Protein AF-A0A738ZRN4-F1 (afdb_monomer_lite)

Secondary structure (DSSP, 8-state):
--B--SSTTSPPPHHHHHHHHHHHHHHHHHHHHH-HHHHHHHHHHIIIIITSGGGPPEEEETSPSEE--SHHHHHHTTT--EEEE-SGGG-TTSPPPEEB-TTS-EE--HHHHHHHHHHHHHH---S-BTTBSS-HHHHHHHHHHHHTT--SPPP-BSS---

Structure (mmCIF, N/CA/C/O backbone):
data_AF-A0A738ZRN4-F1
#
_entry.id   AF-A0A738ZRN4-F1
#
loop_
_atom_site.group_PDB
_atom_site.id
_atom_site.type_symbol
_atom_site.label_atom_id
_atom_site.label_alt_id
_atom_site.label_comp_id
_atom_site.label_asym_id
_atom_site.label_entity_id
_atom_site.label_seq_id
_atom_site.pdbx_PDB_ins_code
_atom_site.Cartn_x
_atom_site.Cartn_y
_atom_site.Cartn_z
_atom_site.occupancy
_atom_site.B_iso_or_equiv
_atom_site.auth_seq_id
_atom_site.auth_comp_id
_atom_site.auth_asym_id
_atom_site.auth_atom_id
_atom_site.pdbx_PDB_model_num
ATOM 1 N N . SER A 1 1 ? -13.724 -1.883 2.167 1.00 90.94 1 SER A N 1
ATOM 2 C CA . SER A 1 1 ? -15.161 -1.833 2.517 1.00 90.94 1 SER A CA 1
ATOM 3 C C . SER A 1 1 ? -15.984 -1.449 1.297 1.00 90.94 1 SER A C 1
ATOM 5 O O . SER A 1 1 ? -16.908 -2.182 0.971 1.00 90.94 1 SER A O 1
ATOM 7 N N . GLY A 1 2 ? -15.597 -0.389 0.585 1.00 96.12 2 GLY A N 1
ATOM 8 C CA . GLY A 1 2 ? -16.204 0.081 -0.664 1.00 96.12 2 GLY A CA 1
ATOM 9 C C . GLY A 1 2 ? -15.394 1.247 -1.254 1.00 96.12 2 GLY A C 1
ATOM 10 O O . GLY A 1 2 ? -14.259 1.447 -0.802 1.00 96.12 2 GLY A O 1
ATOM 11 N N . PRO A 1 3 ? -15.939 1.979 -2.240 1.00 97.31 3 PRO A N 1
ATOM 12 C CA . PRO A 1 3 ? -15.363 3.236 -2.719 1.00 97.31 3 PRO A CA 1
ATOM 13 C C . PRO A 1 3 ? -15.417 4.326 -1.640 1.00 97.31 3 PRO A C 1
ATOM 15 O O . PRO A 1 3 ? -16.354 4.366 -0.840 1.00 97.31 3 PRO A O 1
ATOM 18 N N . GLY A 1 4 ? -14.418 5.207 -1.620 1.00 96.94 4 GLY A N 1
ATOM 19 C CA . GLY A 1 4 ? -14.410 6.417 -0.798 1.00 96.94 4 GLY A CA 1
ATOM 20 C C . GLY A 1 4 ? -13.039 7.086 -0.787 1.00 96.94 4 GLY A C 1
ATOM 21 O O . GLY A 1 4 ? -12.058 6.432 -0.440 1.00 96.94 4 GLY A O 1
ATOM 22 N N . GLY A 1 5 ? -12.994 8.362 -1.173 1.00 95.38 5 GLY A N 1
ATOM 23 C CA . GLY A 1 5 ? -11.770 9.161 -1.254 1.00 95.38 5 GLY A CA 1
ATOM 24 C C . GLY A 1 5 ? -11.377 9.833 0.055 1.00 95.38 5 GLY A C 1
ATOM 25 O O . GLY A 1 5 ? -12.086 9.722 1.063 1.00 95.38 5 GLY A O 1
ATOM 26 N N . MET A 1 6 ? -10.247 10.541 0.029 1.00 94.88 6 MET A N 1
ATOM 27 C CA . MET A 1 6 ? -9.709 11.301 1.166 1.00 94.88 6 MET A CA 1
ATOM 28 C C . MET A 1 6 ? -10.701 12.365 1.656 1.00 94.88 6 MET A C 1
ATOM 30 O O . MET A 1 6 ? -10.972 12.450 2.857 1.00 94.88 6 MET A O 1
ATOM 34 N N . ASP A 1 7 ? -11.308 13.108 0.728 1.00 94.94 7 ASP A N 1
ATOM 35 C CA . ASP A 1 7 ? -12.370 14.080 1.003 1.00 94.94 7 ASP A CA 1
ATOM 36 C C . ASP A 1 7 ? -13.747 13.377 1.012 1.00 94.94 7 ASP A C 1
ATOM 38 O O . ASP A 1 7 ? -14.098 12.710 0.036 1.00 94.94 7 ASP A O 1
ATOM 42 N N . PRO A 1 8 ? -14.537 13.456 2.101 1.00 91.88 8 PRO A N 1
ATOM 43 C CA . PRO A 1 8 ? -15.845 12.800 2.182 1.00 91.88 8 PRO A CA 1
ATOM 44 C C . PRO A 1 8 ? -16.898 13.382 1.251 1.00 91.88 8 PRO A C 1
ATOM 46 O O . PRO A 1 8 ? -17.856 12.676 0.932 1.00 91.88 8 PRO A O 1
ATOM 49 N N . ASP A 1 9 ? -16.732 14.633 0.825 1.00 94.12 9 ASP A N 1
ATOM 50 C CA . ASP A 1 9 ? -17.679 15.312 -0.052 1.00 94.12 9 ASP A CA 1
ATOM 51 C C . ASP A 1 9 ? -17.466 14.944 -1.532 1.00 94.12 9 ASP A C 1
ATOM 53 O O . ASP A 1 9 ? -18.313 15.256 -2.376 1.00 94.12 9 ASP A O 1
ATOM 57 N N . ILE A 1 10 ? -16.353 14.276 -1.858 1.00 93.25 10 ILE A N 1
ATOM 58 C CA . ILE A 1 10 ? -16.015 13.834 -3.212 1.00 93.25 10 ILE A CA 1
ATOM 59 C C . ILE A 1 10 ? -16.366 12.353 -3.370 1.00 93.25 10 ILE A C 1
ATOM 61 O O . ILE A 1 10 ? -15.815 11.472 -2.708 1.00 93.25 10 ILE A O 1
ATOM 65 N N . GLU A 1 11 ? -17.294 12.071 -4.283 1.00 94.44 11 GLU A N 1
ATOM 66 C CA . GLU A 1 11 ? -17.636 10.701 -4.659 1.00 94.44 11 GLU A CA 1
ATOM 67 C C . GLU A 1 11 ? -16.607 10.133 -5.644 1.00 94.44 11 GLU A C 1
ATOM 69 O O . GLU A 1 11 ? -16.133 10.825 -6.546 1.00 94.44 11 GLU A O 1
ATOM 74 N N . ILE A 1 12 ? -16.284 8.851 -5.468 1.00 96.62 12 ILE A N 1
ATOM 75 C CA . ILE A 1 12 ? -15.415 8.099 -6.375 1.00 96.62 12 ILE A CA 1
ATOM 76 C C . ILE A 1 12 ? -16.262 7.550 -7.520 1.00 96.62 12 ILE A C 1
ATOM 78 O O . ILE A 1 12 ? -17.341 7.008 -7.290 1.00 96.62 12 ILE A O 1
ATOM 82 N N . ASP A 1 13 ? -15.753 7.677 -8.741 1.00 96.88 13 ASP A N 1
ATOM 83 C CA . ASP A 1 13 ? -16.370 7.110 -9.935 1.00 96.88 13 ASP A CA 1
ATOM 84 C C . ASP A 1 13 ? -16.369 5.569 -9.891 1.00 96.88 13 ASP A C 1
ATOM 86 O O . ASP A 1 13 ? -15.335 4.946 -9.635 1.00 96.88 13 ASP A O 1
ATOM 90 N N . ASP A 1 14 ? -17.531 4.955 -10.136 1.00 96.38 14 ASP A N 1
ATOM 91 C CA . ASP A 1 14 ? -17.728 3.503 -10.012 1.00 96.38 14 ASP A CA 1
ATOM 92 C C . ASP A 1 14 ? -16.862 2.710 -11.009 1.00 96.38 14 ASP A C 1
ATOM 94 O O . ASP A 1 14 ? -16.299 1.675 -10.644 1.00 96.38 14 ASP A O 1
ATOM 98 N N . ASP A 1 15 ? -16.715 3.206 -12.244 1.00 96.81 15 ASP A N 1
ATOM 99 C CA . ASP A 1 15 ? -15.906 2.545 -13.276 1.00 96.81 15 ASP A CA 1
ATOM 100 C C . ASP A 1 15 ? -14.416 2.583 -12.880 1.00 96.81 15 ASP A C 1
ATOM 102 O O . ASP A 1 15 ? -13.733 1.554 -12.878 1.00 96.81 15 ASP A O 1
ATOM 106 N N . THR A 1 16 ? -13.930 3.744 -12.428 1.00 96.12 16 THR A N 1
ATOM 107 C CA . THR A 1 16 ? -12.554 3.928 -11.928 1.00 96.12 16 THR A CA 1
ATOM 108 C C . THR A 1 16 ? -12.277 3.061 -10.695 1.00 96.12 16 THR A C 1
ATOM 110 O O . THR A 1 16 ? -11.194 2.477 -10.553 1.00 96.12 16 THR A O 1
ATOM 113 N N . TYR A 1 17 ? -13.260 2.939 -9.798 1.00 97.69 17 TYR A N 1
ATOM 114 C CA . TYR A 1 17 ? -13.186 2.060 -8.635 1.00 97.69 17 TYR A CA 1
ATOM 115 C C . TYR A 1 17 ? -13.013 0.596 -9.031 1.00 97.69 17 TYR A C 1
ATOM 117 O O . TYR A 1 17 ? -12.123 -0.075 -8.495 1.00 97.69 17 TYR A O 1
ATOM 125 N N . ASP A 1 18 ? -13.837 0.098 -9.951 1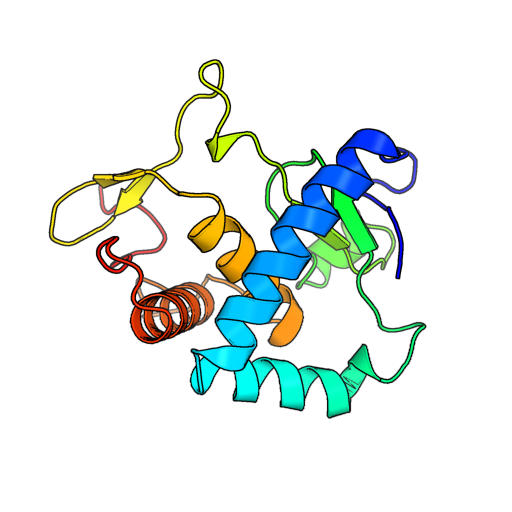.00 97.75 18 ASP A N 1
ATOM 126 C CA . ASP A 1 18 ? -13.794 -1.298 -10.374 1.00 97.75 18 ASP A CA 1
ATOM 127 C C . ASP A 1 18 ? -12.461 -1.638 -11.059 1.00 97.75 18 ASP A C 1
ATOM 129 O O . ASP A 1 18 ? -11.860 -2.670 -10.738 1.00 97.75 18 ASP A O 1
ATOM 133 N N . GLU A 1 19 ? -11.935 -0.744 -11.903 1.00 97.38 19 GLU A N 1
ATOM 134 C CA . GLU A 1 19 ? -10.626 -0.905 -12.552 1.00 97.38 19 GLU A CA 1
ATOM 135 C C . GLU A 1 19 ? -9.473 -0.954 -11.535 1.00 97.38 19 GLU A C 1
ATOM 137 O O . GLU A 1 19 ? -8.681 -1.909 -11.517 1.00 97.38 19 GLU A O 1
ATOM 142 N N . CYS A 1 20 ? -9.399 0.028 -10.628 1.00 97.44 20 CYS A N 1
ATOM 143 C CA . CYS A 1 20 ? -8.371 0.063 -9.585 1.00 97.44 20 CYS A CA 1
ATOM 144 C C . CYS A 1 20 ? -8.460 -1.164 -8.671 1.00 97.44 20 CYS A C 1
ATOM 146 O O . CYS A 1 20 ? -7.444 -1.771 -8.315 1.00 97.44 20 CYS A O 1
ATOM 148 N N . ARG A 1 21 ? -9.679 -1.576 -8.308 1.00 98.00 21 ARG A N 1
ATOM 149 C CA . ARG A 1 21 ? -9.917 -2.742 -7.456 1.00 98.00 21 ARG A CA 1
ATOM 150 C C . ARG A 1 21 ? -9.526 -4.047 -8.145 1.00 98.00 21 ARG A C 1
ATOM 152 O O . ARG A 1 21 ? -9.008 -4.942 -7.472 1.00 98.00 21 ARG A O 1
ATOM 159 N N . GLU A 1 22 ? -9.755 -4.188 -9.449 1.00 98.19 22 GLU A N 1
ATOM 160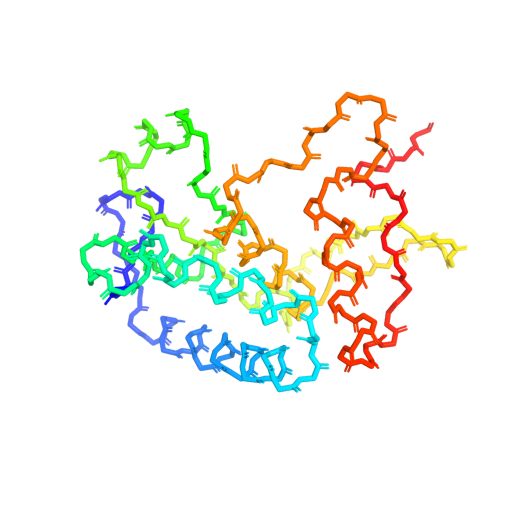 C CA . GLU A 1 22 ? -9.330 -5.364 -10.215 1.00 98.19 22 GLU A CA 1
ATOM 161 C C . GLU A 1 22 ? -7.800 -5.495 -10.231 1.00 98.19 22 GLU A C 1
ATOM 163 O O . GLU A 1 22 ? -7.259 -6.577 -9.974 1.00 98.19 22 GLU A O 1
ATOM 168 N N . VAL A 1 23 ? -7.088 -4.395 -10.495 1.00 98.19 23 VAL A N 1
ATOM 169 C CA . VAL A 1 23 ? -5.617 -4.355 -10.467 1.00 98.19 23 VAL A CA 1
ATOM 170 C C . VAL A 1 23 ? -5.096 -4.672 -9.064 1.00 98.19 23 VAL A C 1
ATOM 172 O O . VAL A 1 23 ? -4.262 -5.568 -8.909 1.00 98.19 23 VAL A O 1
ATOM 175 N N . LEU A 1 24 ? -5.649 -4.022 -8.036 1.00 98.38 24 LEU A N 1
ATOM 176 C CA . LEU A 1 24 ? -5.291 -4.268 -6.641 1.00 98.38 24 LEU A CA 1
ATOM 177 C C . LEU A 1 24 ? -5.500 -5.736 -6.261 1.00 98.38 24 LEU A C 1
ATOM 179 O O . LEU A 1 24 ? -4.618 -6.346 -5.664 1.00 98.38 24 LEU A O 1
ATOM 183 N N . SER A 1 25 ? -6.632 -6.335 -6.640 1.00 98.44 25 SER A N 1
ATOM 184 C CA . SER A 1 25 ? -6.926 -7.737 -6.330 1.00 98.44 25 SER A CA 1
ATOM 185 C C . SER A 1 25 ? -5.866 -8.689 -6.885 1.00 98.44 25 SER A C 1
ATOM 187 O O . SER A 1 25 ? -5.448 -9.602 -6.173 1.00 98.44 25 SER A O 1
ATOM 189 N N . ARG A 1 26 ? -5.412 -8.479 -8.128 1.00 98.56 26 ARG A N 1
ATOM 190 C CA . ARG A 1 26 ? -4.365 -9.306 -8.750 1.00 98.56 26 ARG A CA 1
ATOM 191 C C . ARG A 1 26 ? -3.019 -9.142 -8.046 1.00 98.56 26 ARG A C 1
ATOM 193 O O . ARG A 1 26 ? -2.375 -10.135 -7.724 1.00 98.56 26 ARG A O 1
ATOM 200 N N . ILE A 1 27 ? -2.631 -7.904 -7.734 1.00 98.69 27 ILE A N 1
ATOM 201 C CA . ILE A 1 27 ? -1.376 -7.612 -7.024 1.00 98.69 27 ILE A CA 1
ATOM 202 C C . ILE A 1 27 ? -1.376 -8.245 -5.626 1.00 98.69 27 ILE A C 1
ATOM 204 O O . ILE A 1 27 ? -0.383 -8.850 -5.225 1.00 98.69 27 ILE A O 1
ATOM 208 N N . LEU A 1 28 ? -2.489 -8.153 -4.889 1.00 98.69 28 LEU A N 1
ATOM 209 C CA . LEU A 1 28 ? -2.622 -8.767 -3.565 1.00 98.69 28 LEU A CA 1
ATOM 210 C C . LEU A 1 28 ? -2.576 -10.300 -3.633 1.00 98.69 28 LEU A C 1
ATOM 212 O O . LEU A 1 28 ? -1.980 -10.926 -2.756 1.00 98.69 28 LEU A O 1
ATOM 216 N N . GLU A 1 29 ? -3.177 -10.911 -4.658 1.00 98.75 29 GLU A N 1
ATOM 217 C CA . GLU A 1 29 ? -3.100 -12.357 -4.892 1.00 98.75 29 GLU A CA 1
ATOM 218 C C . GLU A 1 29 ? -1.653 -12.805 -5.146 1.00 98.75 29 GLU A C 1
ATOM 220 O O . GLU A 1 29 ? -1.155 -13.721 -4.479 1.00 98.75 29 GLU A O 1
ATOM 225 N N . ASP A 1 30 ? -0.942 -12.121 -6.042 1.00 98.62 30 ASP A N 1
ATOM 226 C CA . ASP A 1 30 ? 0.460 -12.408 -6.345 1.00 98.62 30 ASP A CA 1
ATOM 227 C C . ASP A 1 30 ? 1.359 -12.200 -5.120 1.00 98.62 30 ASP A C 1
ATOM 229 O O . ASP A 1 30 ? 2.155 -13.076 -4.769 1.00 98.62 30 ASP A O 1
ATOM 233 N N . ALA A 1 31 ? 1.194 -11.087 -4.402 1.00 98.81 31 ALA A N 1
ATOM 234 C CA . ALA A 1 31 ? 1.959 -10.799 -3.194 1.00 98.81 31 ALA A CA 1
ATOM 235 C C . ALA A 1 31 ? 1.702 -11.844 -2.099 1.00 98.81 31 ALA A C 1
ATOM 237 O O . ALA A 1 31 ? 2.644 -12.351 -1.487 1.00 98.81 31 ALA A O 1
ATOM 238 N N . TYR A 1 32 ? 0.447 -12.237 -1.872 1.00 98.81 32 TYR A N 1
ATOM 239 C CA . TYR A 1 32 ? 0.111 -13.228 -0.851 1.00 98.81 32 TYR A CA 1
ATOM 240 C C . TYR A 1 32 ? 0.604 -14.630 -1.205 1.00 98.81 32 TYR A C 1
ATOM 242 O O . TYR A 1 32 ? 1.069 -15.367 -0.332 1.00 98.81 32 TYR A O 1
ATOM 250 N N . THR A 1 33 ? 0.550 -15.028 -2.473 1.00 98.69 33 THR A N 1
ATOM 251 C CA . THR A 1 33 ? 1.023 -16.353 -2.895 1.00 98.69 33 THR A CA 1
ATOM 252 C C . THR A 1 33 ? 2.551 -16.438 -2.919 1.00 98.69 33 THR A C 1
ATOM 254 O O . THR A 1 33 ? 3.117 -17.441 -2.471 1.00 98.69 33 THR A O 1
ATOM 257 N N . GLN A 1 34 ? 3.237 -15.373 -3.335 1.00 98.75 34 GLN A N 1
ATOM 258 C CA . GLN A 1 34 ? 4.678 -15.403 -3.604 1.00 98.75 34 GLN A CA 1
ATOM 259 C C . GLN A 1 34 ? 5.529 -14.855 -2.445 1.00 98.75 34 GLN A C 1
ATOM 261 O O . GLN A 1 34 ? 6.593 -15.409 -2.163 1.00 98.75 34 GLN A O 1
ATOM 266 N N . SER A 1 35 ? 5.051 -13.858 -1.692 1.00 98.88 35 SER A N 1
ATOM 267 C CA . SER A 1 35 ? 5.815 -13.212 -0.614 1.00 98.88 35 SER A CA 1
ATOM 268 C C . SER A 1 35 ? 5.437 -13.717 0.783 1.00 98.88 35 SER A C 1
ATOM 270 O O . SER A 1 35 ? 4.343 -13.502 1.308 1.00 98.88 35 SER A O 1
ATOM 272 N N . GLY A 1 36 ? 6.394 -14.373 1.447 1.00 98.69 36 GLY A N 1
ATOM 273 C CA . GLY A 1 36 ? 6.261 -14.760 2.853 1.00 98.69 36 GLY A CA 1
ATOM 274 C C . GLY A 1 36 ? 6.245 -13.554 3.788 1.00 98.69 36 GLY A C 1
ATOM 275 O O . GLY A 1 36 ? 5.585 -13.590 4.827 1.00 98.69 36 GLY A O 1
ATOM 276 N N . THR A 1 37 ? 6.937 -12.480 3.418 1.00 98.88 37 THR A N 1
ATOM 277 C CA . THR A 1 37 ? 6.915 -11.214 4.148 1.00 98.88 37 THR A CA 1
ATOM 278 C C . THR A 1 37 ? 5.546 -10.551 4.064 1.00 98.88 37 THR A C 1
ATOM 280 O O . THR A 1 37 ? 4.978 -10.247 5.113 1.00 98.88 37 THR A O 1
ATOM 283 N N . PHE A 1 38 ? 4.958 -10.454 2.871 1.00 98.88 38 PHE A N 1
ATOM 284 C CA . PHE A 1 38 ? 3.606 -9.929 2.693 1.00 98.88 38 PHE A CA 1
ATOM 285 C C . PHE A 1 38 ? 2.566 -10.735 3.480 1.00 98.88 38 PHE A C 1
ATOM 287 O O . PHE A 1 38 ? 1.768 -10.158 4.216 1.00 98.88 38 PHE A O 1
ATOM 294 N N . ARG A 1 39 ? 2.621 -12.077 3.428 1.00 98.88 39 ARG A N 1
ATOM 295 C CA . ARG A 1 39 ? 1.712 -12.932 4.217 1.00 98.88 39 ARG A CA 1
ATOM 296 C C . ARG A 1 39 ? 1.763 -12.644 5.714 1.00 98.88 39 ARG A C 1
ATOM 298 O O . ARG A 1 39 ? 0.727 -12.704 6.365 1.00 98.88 39 ARG A O 1
ATOM 305 N N . ARG A 1 40 ? 2.941 -12.348 6.278 1.00 98.88 40 ARG A N 1
ATOM 306 C CA . ARG A 1 40 ? 3.058 -12.004 7.706 1.00 98.88 40 ARG A CA 1
ATOM 307 C C . ARG A 1 40 ? 2.307 -10.714 8.025 1.00 98.88 40 ARG A C 1
ATOM 309 O O . ARG A 1 40 ? 1.555 -10.708 8.994 1.00 98.88 40 ARG A O 1
ATOM 316 N N . LEU A 1 41 ? 2.485 -9.675 7.207 1.00 98.88 41 LEU A N 1
ATOM 317 C CA . LEU A 1 41 ? 1.800 -8.392 7.386 1.00 98.88 41 LEU A CA 1
ATOM 318 C C . LEU A 1 41 ? 0.286 -8.555 7.228 1.00 98.88 41 LEU A C 1
ATOM 320 O O . LEU A 1 41 ? -0.468 -8.180 8.118 1.00 98.88 41 LEU A O 1
ATOM 324 N N . MET A 1 42 ? -0.149 -9.207 6.147 1.00 98.75 42 MET A N 1
ATOM 325 C CA . MET A 1 42 ? -1.567 -9.406 5.852 1.00 98.75 42 MET A CA 1
ATOM 326 C C . MET A 1 42 ? -2.274 -10.242 6.925 1.00 98.75 42 MET A C 1
ATOM 328 O O . MET A 1 42 ? -3.353 -9.875 7.381 1.00 98.75 42 MET A O 1
ATOM 332 N N . ASN A 1 43 ? -1.671 -11.354 7.362 1.00 98.69 43 ASN A N 1
ATOM 333 C CA . ASN A 1 43 ? -2.274 -12.207 8.390 1.00 98.69 43 ASN A CA 1
ATOM 334 C C . ASN A 1 43 ? -2.361 -11.482 9.736 1.00 98.69 43 ASN A C 1
ATOM 336 O O . ASN A 1 43 ? -3.381 -11.575 10.412 1.00 98.69 43 ASN A O 1
ATOM 340 N N . TYR A 1 44 ? -1.317 -10.736 10.105 1.00 98.69 44 TYR A N 1
ATOM 341 C CA . TYR A 1 44 ? -1.334 -9.948 11.331 1.00 98.69 44 TYR A CA 1
ATOM 342 C C . TYR A 1 44 ? -2.421 -8.866 11.287 1.00 98.69 44 TYR A C 1
ATOM 344 O O . TYR A 1 44 ? -3.244 -8.798 12.196 1.00 98.69 44 TYR A O 1
ATOM 352 N N . ALA A 1 45 ? -2.485 -8.082 10.207 1.00 98.50 45 ALA A N 1
ATOM 353 C CA . ALA A 1 45 ? -3.503 -7.048 10.023 1.00 98.50 45 ALA A CA 1
ATOM 354 C C . ALA A 1 45 ? -4.928 -7.622 9.988 1.00 98.50 45 ALA A C 1
ATOM 356 O O . ALA A 1 45 ? -5.862 -6.998 10.490 1.00 98.50 45 ALA A O 1
ATOM 357 N N . TYR A 1 46 ? -5.112 -8.827 9.439 1.00 98.25 46 TYR A N 1
ATOM 358 C CA . TYR A 1 46 ? -6.401 -9.513 9.470 1.00 98.25 46 TYR A CA 1
ATOM 359 C C . TYR A 1 46 ? -6.840 -9.850 10.895 1.00 98.25 46 TYR A C 1
ATOM 361 O O . TYR A 1 46 ? -7.963 -9.521 11.283 1.00 98.25 46 TYR A O 1
ATOM 369 N N . ASP A 1 47 ? -5.946 -10.445 11.685 1.00 98.31 47 ASP A N 1
ATOM 370 C CA . ASP A 1 47 ? -6.231 -10.807 13.074 1.00 98.31 47 ASP A CA 1
ATOM 371 C C . ASP A 1 47 ? -6.488 -9.574 13.955 1.00 98.31 47 ASP A C 1
ATOM 373 O O . ASP A 1 47 ? -7.292 -9.653 14.882 1.00 98.31 47 ASP A O 1
ATOM 377 N N . GLN A 1 48 ? -5.834 -8.440 13.672 1.00 97.81 48 GLN A N 1
ATOM 378 C CA . GLN A 1 48 ? -6.037 -7.201 14.431 1.00 97.81 48 GLN A CA 1
ATOM 379 C C . GLN A 1 48 ? -7.298 -6.434 14.007 1.00 97.81 48 GLN A C 1
ATOM 381 O O . GLN A 1 48 ? -8.064 -6.025 14.874 1.00 97.81 48 GLN A O 1
ATOM 386 N N . GLU A 1 49 ? -7.525 -6.254 12.701 1.00 96.94 49 GLU A N 1
ATOM 387 C CA . GLU A 1 49 ? -8.530 -5.306 12.193 1.00 96.94 49 GLU A CA 1
ATOM 388 C C . GLU A 1 49 ? -9.390 -5.878 11.063 1.00 96.94 49 GLU A C 1
ATOM 390 O O . GLU A 1 49 ? -10.612 -5.856 11.150 1.00 96.94 49 GLU A O 1
ATOM 395 N N . LEU A 1 50 ? -8.791 -6.409 9.988 1.00 97.06 50 LEU A N 1
ATOM 396 C CA . LEU A 1 50 ? -9.521 -6.617 8.720 1.00 97.06 50 LEU A CA 1
ATOM 397 C C . LEU A 1 50 ? -10.578 -7.741 8.764 1.00 97.06 50 LEU A C 1
ATOM 399 O O . LEU A 1 50 ? -11.416 -7.839 7.850 1.00 97.06 50 LEU A O 1
ATOM 403 N N . HIS A 1 51 ? -10.546 -8.594 9.797 1.00 95.06 51 HIS A N 1
ATOM 404 C CA . HIS A 1 51 ? -11.614 -9.559 10.069 1.00 95.06 51 HIS A CA 1
ATOM 405 C C . HIS A 1 51 ? -12.933 -8.867 10.449 1.00 95.06 51 HIS A C 1
ATOM 407 O O . HIS A 1 51 ? -14.001 -9.400 10.136 1.00 95.06 51 HIS A O 1
ATOM 413 N N . ASP A 1 52 ? -12.864 -7.685 11.070 1.00 96.69 52 ASP A N 1
ATOM 414 C CA . ASP A 1 52 ? -13.999 -6.805 11.327 1.00 96.69 52 ASP A CA 1
ATOM 415 C C . ASP A 1 52 ? -14.275 -5.955 10.079 1.00 96.69 52 ASP A C 1
ATOM 417 O O . ASP A 1 52 ? -13.407 -5.256 9.554 1.00 96.69 52 ASP A O 1
ATOM 421 N N . VAL A 1 53 ? -15.501 -6.040 9.564 1.00 93.12 53 VAL A N 1
ATOM 422 C CA . VAL A 1 53 ? -15.892 -5.376 8.314 1.00 93.12 53 VAL A CA 1
ATOM 423 C C . VAL A 1 53 ? -15.866 -3.854 8.461 1.00 93.12 53 VAL A C 1
ATOM 425 O O . VAL A 1 53 ? -15.487 -3.175 7.506 1.00 93.12 53 VAL A O 1
ATOM 428 N N . GLU A 1 54 ? -16.194 -3.340 9.648 1.00 94.69 54 GLU A N 1
ATOM 429 C CA . GLU A 1 54 ? -16.229 -1.902 9.942 1.00 94.69 54 GLU A CA 1
ATOM 430 C C . GLU A 1 54 ? -14.823 -1.298 10.068 1.00 94.69 54 GLU A C 1
ATOM 432 O O . GLU A 1 54 ? -14.646 -0.092 9.927 1.00 94.69 54 GLU A O 1
ATOM 437 N N . GLN A 1 55 ? -13.798 -2.130 10.276 1.00 96.00 55 GLN A N 1
ATOM 438 C CA . GLN A 1 55 ? -12.403 -1.690 10.339 1.00 96.00 55 GLN A CA 1
ATOM 439 C C . GLN A 1 55 ? -11.673 -1.821 8.999 1.00 96.00 55 GLN A C 1
ATOM 441 O O . GLN A 1 55 ? -10.453 -1.676 8.938 1.00 96.00 55 GLN A O 1
ATOM 446 N N . ARG A 1 56 ? -12.379 -2.097 7.902 1.00 97.44 56 ARG A N 1
ATOM 447 C CA . ARG A 1 56 ? -11.757 -2.165 6.576 1.00 97.44 56 ARG A CA 1
ATOM 448 C C . ARG A 1 56 ? -11.577 -0.778 5.975 1.00 97.44 56 ARG A C 1
ATOM 450 O O . ARG A 1 56 ? -12.397 0.110 6.170 1.00 97.44 56 ARG A O 1
ATOM 457 N N . TRP A 1 57 ? -10.546 -0.655 5.154 1.00 98.50 57 TRP A N 1
ATOM 458 C CA . TRP A 1 57 ? -10.223 0.559 4.416 1.00 98.50 57 TRP A CA 1
ATOM 459 C C . TRP A 1 57 ? -11.207 0.827 3.268 1.00 98.50 57 TRP A C 1
ATOM 461 O O . TRP A 1 57 ? -11.675 -0.116 2.609 1.00 98.50 57 TRP A O 1
ATOM 471 N N . LEU A 1 58 ? -11.510 2.104 3.042 1.00 98.44 58 LEU A N 1
ATOM 472 C CA . LEU A 1 58 ? -12.101 2.626 1.809 1.00 98.44 58 LEU A CA 1
ATOM 473 C C . LEU A 1 58 ? -11.017 2.728 0.729 1.00 98.44 58 LEU A C 1
ATOM 475 O O . LEU A 1 58 ? -9.836 2.873 1.049 1.00 98.44 58 LEU A O 1
ATOM 479 N N . LEU A 1 59 ? -11.423 2.623 -0.534 1.00 98.56 59 LEU A N 1
ATOM 480 C CA . LEU A 1 59 ? -10.531 2.793 -1.679 1.00 98.56 59 LEU A CA 1
ATOM 481 C C . LEU A 1 59 ? -10.877 4.098 -2.406 1.00 98.56 59 LEU A C 1
ATOM 483 O O . LEU A 1 59 ? -11.955 4.203 -3.000 1.00 98.56 59 LEU A O 1
ATOM 487 N N . GLY A 1 60 ? -9.952 5.056 -2.356 1.00 98.25 60 GLY A N 1
ATOM 488 C CA . GLY A 1 60 ? -9.993 6.312 -3.106 1.00 98.25 60 GLY A CA 1
ATOM 489 C C . GLY A 1 60 ? -9.404 6.102 -4.495 1.00 98.25 60 GLY A C 1
ATOM 490 O O . GLY A 1 60 ? -8.235 6.397 -4.730 1.00 98.25 60 GLY A O 1
ATOM 491 N N . ALA A 1 61 ? -10.175 5.485 -5.389 1.00 97.75 61 ALA A N 1
ATOM 492 C CA . ALA A 1 61 ? -9.708 5.159 -6.734 1.00 97.75 61 ALA A CA 1
ATOM 493 C C . ALA A 1 61 ? -9.629 6.410 -7.624 1.00 97.75 61 ALA A C 1
ATOM 495 O O . ALA A 1 61 ? -10.569 7.200 -7.660 1.00 97.75 61 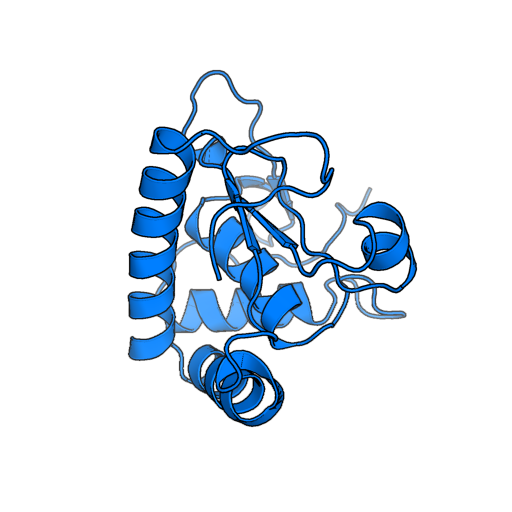ALA A O 1
ATOM 496 N N . GLY A 1 62 ? -8.523 6.566 -8.353 1.00 95.31 62 GLY A N 1
ATOM 497 C CA . GLY A 1 62 ? -8.256 7.728 -9.209 1.00 95.31 62 GLY A CA 1
ATOM 498 C C . GLY A 1 62 ? -7.723 8.955 -8.462 1.00 95.31 62 GLY A C 1
ATOM 499 O O . GLY A 1 62 ? -7.454 9.978 -9.083 1.00 95.31 62 GLY A O 1
ATOM 500 N N . GLU A 1 63 ? -7.554 8.873 -7.141 1.00 96.12 63 GLU A N 1
ATOM 501 C CA . GLU A 1 63 ? -6.887 9.912 -6.356 1.00 96.12 63 GLU A CA 1
ATOM 502 C C . GLU A 1 63 ? -5.361 9.706 -6.346 1.00 96.12 63 GLU A C 1
ATOM 504 O O . GLU A 1 63 ? -4.844 8.631 -6.666 1.00 96.12 63 GLU A O 1
ATOM 509 N N . ASN A 1 64 ? -4.614 10.741 -5.955 1.00 96.12 64 ASN A N 1
ATOM 510 C CA . ASN A 1 64 ? -3.165 10.635 -5.764 1.00 96.12 64 ASN A CA 1
ATOM 511 C C . ASN A 1 64 ? -2.831 9.563 -4.716 1.00 96.12 64 ASN A C 1
ATOM 513 O O . ASN A 1 64 ? -3.532 9.451 -3.711 1.00 96.12 64 ASN A O 1
ATOM 517 N N . PHE A 1 65 ? -1.734 8.827 -4.923 1.00 97.12 65 PHE A N 1
ATOM 518 C CA . PHE A 1 65 ? -1.287 7.796 -3.986 1.00 97.12 65 PHE A CA 1
ATOM 519 C C . PHE A 1 65 ? -1.138 8.339 -2.560 1.00 97.12 65 PHE A C 1
ATOM 521 O O . PHE A 1 65 ? -0.520 9.384 -2.337 1.00 97.12 65 PHE A O 1
ATOM 528 N N . GLY A 1 66 ? -1.707 7.616 -1.596 1.00 97.25 66 GLY A N 1
ATOM 529 C CA . GLY A 1 66 ? -1.587 7.941 -0.180 1.00 97.25 66 GLY A CA 1
ATOM 530 C C . GLY A 1 66 ? -2.471 7.072 0.707 1.00 97.25 66 GLY A C 1
ATOM 531 O O . GLY A 1 66 ? -3.486 6.527 0.274 1.00 97.25 66 GLY A O 1
ATOM 532 N N . THR A 1 67 ? -2.111 6.974 1.984 1.00 98.12 67 THR A N 1
ATOM 533 C CA . THR A 1 67 ? -2.831 6.163 2.969 1.00 98.12 67 THR A CA 1
ATOM 534 C C . THR A 1 67 ? -2.946 6.914 4.287 1.00 98.12 67 THR A C 1
ATOM 536 O O . THR A 1 67 ? -1.952 7.417 4.807 1.00 98.12 67 THR A O 1
ATOM 539 N N . THR A 1 68 ? -4.146 6.964 4.866 1.00 97.25 68 THR A N 1
ATOM 540 C CA . THR A 1 68 ? -4.385 7.677 6.130 1.00 97.25 68 THR A CA 1
ATOM 541 C C . THR A 1 68 ? -3.832 6.893 7.325 1.00 97.25 68 THR A C 1
ATOM 543 O O . THR A 1 68 ? -4.516 6.014 7.856 1.00 97.25 68 THR A O 1
ATOM 546 N N . VAL A 1 69 ? -2.600 7.184 7.748 1.00 95.06 69 VAL A N 1
ATOM 547 C CA . VAL A 1 69 ? -1.931 6.464 8.851 1.00 95.06 69 VAL A CA 1
ATOM 548 C C . VAL A 1 69 ? -1.726 7.313 10.101 1.00 95.06 69 VAL A C 1
ATOM 550 O O . VAL A 1 69 ? -1.659 6.763 11.198 1.00 95.06 69 VAL A O 1
ATOM 553 N N . THR A 1 70 ? -1.621 8.635 9.968 1.00 93.81 70 THR A N 1
ATOM 554 C CA . THR A 1 70 ? -1.440 9.535 11.113 1.00 93.81 70 THR A CA 1
ATOM 555 C C . THR A 1 70 ? -2.749 10.094 11.641 1.00 93.81 70 THR A C 1
ATOM 557 O O . THR A 1 70 ? -3.758 10.129 10.940 1.00 93.81 70 THR A O 1
ATOM 560 N N . ASP A 1 71 ? -2.701 10.626 12.863 1.00 93.69 71 ASP A N 1
ATOM 561 C CA . ASP A 1 71 ? -3.800 11.414 13.421 1.00 93.69 71 ASP A CA 1
ATOM 562 C C . ASP A 1 71 ? -4.132 12.632 12.535 1.00 93.69 71 ASP A C 1
ATOM 564 O O . ASP A 1 71 ? -5.302 12.958 12.377 1.00 93.69 71 ASP A O 1
ATOM 568 N N . GLU A 1 72 ? -3.137 13.264 11.898 1.00 93.62 72 GLU A N 1
ATOM 569 C CA . GLU A 1 72 ? -3.349 14.402 10.985 1.00 93.62 72 GLU A CA 1
ATOM 570 C C . GLU A 1 72 ? -4.074 13.976 9.692 1.00 93.62 72 GLU A C 1
ATOM 572 O O . GLU A 1 72 ? -4.980 14.673 9.221 1.00 93.62 72 GLU A O 1
ATOM 577 N N . ASP A 1 73 ? -3.729 12.807 9.141 1.00 93.62 73 ASP A N 1
ATOM 578 C CA . ASP A 1 73 ? -4.410 12.244 7.967 1.00 93.62 73 ASP A CA 1
ATOM 579 C C . ASP A 1 73 ? -5.857 11.865 8.304 1.00 93.62 73 ASP A C 1
ATOM 581 O O . ASP A 1 73 ? -6.784 12.101 7.525 1.00 93.62 73 ASP A O 1
ATOM 585 N N . LEU A 1 74 ? -6.062 11.282 9.488 1.00 93.12 74 LEU A N 1
ATOM 586 C CA . LEU A 1 74 ? -7.382 10.938 9.997 1.00 93.12 74 LEU A CA 1
ATOM 587 C C . LEU A 1 74 ? -8.218 12.194 10.249 1.00 93.12 74 LEU A C 1
ATOM 589 O O . LEU A 1 74 ? -9.374 12.232 9.848 1.00 93.12 74 LEU A O 1
ATOM 593 N N . GLU A 1 75 ? -7.664 13.248 10.846 1.00 94.19 75 GLU A N 1
ATOM 594 C CA . GLU A 1 75 ? -8.369 14.527 10.999 1.00 94.19 75 GLU A CA 1
ATOM 595 C C . GLU A 1 75 ? -8.800 15.100 9.642 1.00 94.19 75 GLU A C 1
ATOM 597 O O . GLU A 1 75 ? -9.935 15.560 9.499 1.00 94.19 75 GLU A O 1
ATOM 602 N N . SER A 1 76 ? -7.931 15.004 8.633 1.00 91.75 76 SER A N 1
ATOM 603 C CA . SER A 1 76 ? -8.189 15.506 7.277 1.00 91.75 76 SER A CA 1
ATOM 604 C C . SER A 1 76 ? -9.234 14.693 6.504 1.00 91.75 76 SER A C 1
ATOM 606 O O . SER A 1 76 ? -9.866 15.222 5.595 1.00 91.75 76 SER A O 1
ATOM 608 N N . SER A 1 77 ? -9.445 13.429 6.874 1.00 93.25 77 SER A N 1
ATOM 609 C CA . SER A 1 77 ? -10.383 12.499 6.225 1.00 93.25 77 SER A CA 1
ATOM 610 C C . SER A 1 77 ? -11.665 12.253 7.033 1.00 93.25 77 SER A C 1
ATOM 612 O O . SER A 1 77 ? -12.410 11.307 6.755 1.00 93.25 77 SER A O 1
ATOM 614 N N . GLU A 1 78 ? -11.928 13.086 8.046 1.00 95.25 78 GLU A N 1
ATOM 615 C CA . GLU A 1 78 ? -13.030 12.936 9.012 1.00 95.25 78 GLU A CA 1
ATOM 616 C C . GLU A 1 78 ? -13.019 11.591 9.766 1.00 95.25 78 GLU A C 1
ATOM 618 O O . GLU A 1 78 ? -14.050 10.989 10.071 1.00 95.25 78 GLU A O 1
ATOM 623 N N . GLY A 1 79 ? -11.822 11.105 10.081 1.00 94.31 79 GLY A N 1
ATOM 624 C CA . GLY A 1 79 ? -11.566 9.872 10.819 1.00 94.31 79 GLY A CA 1
ATOM 625 C C . GLY A 1 79 ? -11.711 8.604 9.981 1.00 94.31 79 GLY A C 1
ATOM 626 O O . GLY A 1 79 ? -11.777 7.509 10.545 1.00 94.31 79 GLY A O 1
ATOM 627 N N . ARG A 1 80 ? -11.799 8.721 8.651 1.00 95.31 80 ARG A N 1
ATOM 628 C CA . ARG A 1 80 ? -11.990 7.579 7.751 1.00 95.31 80 ARG A CA 1
ATOM 629 C C . ARG A 1 80 ? -10.650 6.982 7.339 1.00 95.31 80 ARG A C 1
ATOM 631 O O . ARG A 1 80 ? -9.710 7.684 7.004 1.00 95.31 80 ARG A O 1
ATOM 638 N N . LYS A 1 81 ? -10.595 5.651 7.305 1.00 97.88 81 LYS A N 1
ATOM 639 C CA . LYS A 1 81 ? -9.432 4.908 6.813 1.00 97.88 81 LYS A CA 1
ATOM 640 C C . LYS A 1 81 ? -9.501 4.776 5.295 1.00 97.88 81 LYS A C 1
ATOM 642 O O . LYS A 1 81 ? -10.331 4.008 4.801 1.00 97.88 81 LYS A O 1
ATOM 647 N N . VAL A 1 82 ? -8.643 5.493 4.576 1.00 98.31 82 VAL A N 1
ATOM 648 C CA . VAL A 1 82 ? -8.611 5.533 3.105 1.00 98.31 82 VAL A CA 1
ATOM 649 C C . VAL A 1 82 ? -7.244 5.085 2.587 1.00 98.31 82 VAL A C 1
ATOM 651 O O . VAL A 1 82 ? -6.211 5.498 3.112 1.00 98.31 82 VAL A O 1
ATOM 654 N N . ILE A 1 83 ? -7.257 4.226 1.564 1.00 98.50 83 ILE A N 1
ATOM 655 C CA . ILE A 1 83 ? -6.105 3.941 0.698 1.00 98.50 83 ILE A CA 1
ATOM 656 C C . ILE A 1 83 ? -6.444 4.542 -0.666 1.00 98.50 83 ILE A C 1
ATOM 658 O O . ILE A 1 83 ? -7.401 4.098 -1.302 1.00 98.50 83 ILE A O 1
ATOM 662 N N . ALA A 1 84 ? -5.699 5.550 -1.100 1.00 98.25 84 ALA A N 1
ATOM 663 C CA . ALA A 1 84 ? -5.859 6.198 -2.393 1.00 98.25 84 ALA A CA 1
ATOM 664 C C . ALA A 1 84 ? -4.879 5.595 -3.406 1.00 98.25 84 ALA A C 1
ATOM 666 O O . ALA A 1 84 ? -3.687 5.461 -3.124 1.00 98.25 84 ALA A O 1
ATOM 667 N N . LEU A 1 85 ? -5.398 5.181 -4.564 1.00 98.25 85 LEU A N 1
ATOM 668 C CA . LEU A 1 85 ? -4.652 4.510 -5.632 1.00 98.25 85 LEU A CA 1
ATOM 669 C C . LEU A 1 85 ? -5.148 5.016 -6.989 1.00 98.25 85 LEU A C 1
ATOM 671 O O . LEU A 1 85 ? -6.348 5.219 -7.165 1.00 98.25 85 LEU A O 1
ATOM 675 N N . ASN A 1 86 ? -4.259 5.112 -7.972 1.00 96.31 86 ASN A N 1
ATOM 676 C CA . ASN A 1 86 ? -4.606 5.428 -9.359 1.00 96.31 86 ASN A CA 1
ATOM 677 C C . ASN A 1 86 ? -3.839 4.529 -10.340 1.00 96.31 86 ASN A C 1
ATOM 679 O O . ASN A 1 86 ? -3.019 3.706 -9.937 1.00 96.31 86 ASN A O 1
ATOM 683 N N . LEU A 1 87 ? -4.133 4.663 -11.632 1.00 94.75 87 LEU A N 1
ATOM 684 C CA . LEU A 1 87 ? -3.459 3.928 -12.708 1.00 94.75 87 LEU A CA 1
ATOM 685 C C . LEU A 1 87 ? -2.636 4.861 -13.612 1.00 94.75 87 LEU A C 1
ATOM 687 O O . LEU A 1 87 ? -2.254 4.470 -14.718 1.00 94.75 87 LEU A O 1
ATOM 691 N N . ASP A 1 88 ? -2.309 6.058 -13.120 1.00 89.00 88 ASP A N 1
ATOM 692 C CA . ASP A 1 88 ? -1.620 7.112 -13.874 1.00 89.00 88 ASP A CA 1
ATOM 693 C C . ASP A 1 88 ? -0.168 6.725 -14.200 1.00 89.00 88 ASP A C 1
ATOM 695 O O . ASP A 1 88 ? 0.390 7.203 -15.185 1.00 89.00 88 ASP A O 1
ATOM 699 N N . ASP A 1 89 ? 0.417 5.776 -13.453 1.00 80.75 89 ASP A N 1
ATOM 700 C CA . ASP A 1 89 ? 1.708 5.127 -13.760 1.00 80.75 89 ASP A CA 1
ATOM 701 C C . ASP A 1 89 ? 1.729 4.461 -15.155 1.00 80.75 89 ASP A C 1
ATOM 703 O O . ASP A 1 89 ? 2.793 4.124 -15.680 1.00 80.75 89 ASP A O 1
ATOM 707 N N . THR A 1 90 ? 0.554 4.224 -15.749 1.00 78.81 90 THR A N 1
ATOM 708 C CA . THR A 1 90 ? 0.392 3.666 -17.101 1.00 78.81 90 THR A CA 1
ATOM 709 C C . THR A 1 90 ? -0.130 4.674 -18.125 1.00 78.81 90 THR A C 1
ATOM 711 O O . THR A 1 90 ? -0.300 4.309 -19.290 1.00 78.81 90 THR A O 1
ATOM 714 N N . ASP A 1 91 ? -0.373 5.917 -17.707 1.00 83.44 91 ASP A N 1
ATOM 715 C CA . ASP A 1 91 ? -0.830 7.003 -18.567 1.00 83.44 91 ASP A CA 1
ATOM 716 C C . ASP A 1 91 ? 0.367 7.727 -19.204 1.00 83.44 91 ASP A C 1
ATOM 718 O O . ASP A 1 91 ? 1.235 8.259 -18.515 1.00 83.44 91 ASP A O 1
ATOM 722 N N . ASP A 1 92 ? 0.405 7.764 -20.538 1.00 76.38 92 ASP A N 1
ATOM 723 C CA . ASP A 1 92 ? 1.461 8.434 -21.306 1.00 76.38 92 ASP A CA 1
ATOM 724 C C . ASP A 1 92 ? 1.439 9.970 -21.130 1.00 76.38 92 ASP A C 1
ATOM 726 O O . ASP A 1 92 ? 2.445 10.632 -21.410 1.00 76.38 92 ASP A O 1
ATOM 730 N N . ASP A 1 93 ? 0.311 10.544 -20.689 1.00 82.81 93 ASP A N 1
ATOM 731 C CA . ASP A 1 93 ? 0.161 11.985 -20.454 1.00 82.81 93 ASP A CA 1
ATOM 732 C C . ASP A 1 93 ? 0.628 12.418 -19.045 1.00 82.81 93 ASP A C 1
ATOM 734 O O . ASP A 1 93 ? 0.790 13.621 -18.789 1.00 82.81 93 ASP A O 1
ATOM 738 N N . SER A 1 94 ? 0.892 11.468 -18.138 1.00 84.25 94 SER A N 1
ATOM 739 C CA . SER A 1 94 ? 1.384 11.743 -16.786 1.00 84.25 94 SER A CA 1
ATOM 740 C C . SER A 1 94 ? 2.907 11.952 -16.771 1.00 84.25 94 SER A C 1
ATOM 742 O O . SER A 1 94 ? 3.659 11.435 -17.602 1.00 84.25 94 SER A O 1
ATOM 744 N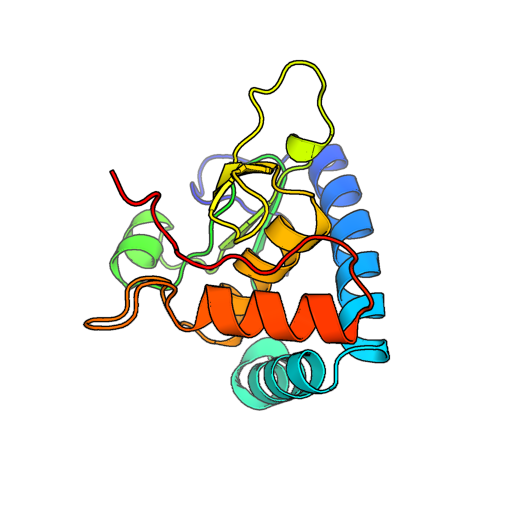 N . ILE A 1 95 ? 3.404 12.771 -15.835 1.00 85.00 95 ILE A N 1
ATOM 745 C CA . ILE A 1 95 ? 4.851 12.899 -15.617 1.00 85.00 95 ILE A CA 1
ATOM 746 C C . ILE A 1 95 ? 5.272 11.751 -14.697 1.00 85.00 95 ILE A C 1
ATOM 748 O O . ILE A 1 95 ? 4.828 11.741 -13.550 1.00 85.00 95 ILE A O 1
ATOM 752 N N . PRO A 1 96 ? 6.166 10.842 -15.131 1.00 91.19 96 PRO A N 1
ATOM 753 C CA . PRO A 1 96 ? 6.553 9.713 -14.302 1.00 91.19 96 PRO A CA 1
ATOM 754 C C . PRO A 1 96 ? 7.251 10.169 -13.023 1.00 91.19 96 PRO A C 1
ATOM 756 O O . PRO A 1 96 ? 8.174 10.993 -13.063 1.00 91.19 96 PRO A O 1
ATOM 759 N N . GLU A 1 97 ? 6.863 9.581 -11.899 1.00 93.81 97 GLU A N 1
ATOM 760 C CA . GLU A 1 97 ? 7.586 9.727 -10.643 1.00 93.81 97 GLU A CA 1
ATOM 761 C C . GLU A 1 97 ? 8.764 8.752 -10.590 1.00 93.81 97 GLU A C 1
ATOM 763 O O . GLU A 1 97 ? 8.716 7.642 -11.127 1.00 93.81 97 GLU A O 1
ATOM 768 N N . TYR A 1 98 ? 9.849 9.166 -9.933 1.00 96.31 98 TYR A N 1
ATOM 769 C CA . TYR A 1 98 ? 11.080 8.384 -9.859 1.00 96.31 98 TYR A CA 1
ATOM 770 C C . TYR A 1 98 ? 11.477 8.079 -8.417 1.00 96.31 98 TYR A C 1
ATOM 772 O O . TYR A 1 98 ? 11.225 8.865 -7.507 1.00 96.31 98 TYR A O 1
ATOM 780 N N . TYR A 1 99 ? 12.189 6.971 -8.223 1.00 97.38 99 TYR A N 1
ATOM 781 C CA . TYR A 1 99 ? 12.846 6.626 -6.969 1.00 97.38 99 TYR A CA 1
ATOM 782 C C . TYR A 1 99 ? 14.350 6.413 -7.143 1.00 97.38 99 TYR A C 1
ATOM 784 O O . TYR A 1 99 ? 14.841 6.044 -8.216 1.00 97.38 99 TYR A O 1
ATOM 792 N N . GLU A 1 100 ? 15.098 6.627 -6.060 1.00 97.50 100 GLU A N 1
ATOM 793 C CA . GLU A 1 100 ? 16.545 6.435 -6.042 1.00 97.50 100 GLU A CA 1
ATOM 794 C C . GLU A 1 100 ? 16.899 4.940 -5.957 1.00 97.50 100 GLU A C 1
ATOM 796 O O . GLU A 1 100 ? 16.418 4.217 -5.078 1.00 97.50 100 GLU A O 1
ATOM 801 N N . SER A 1 101 ? 17.770 4.467 -6.852 1.00 98.06 101 SER A N 1
ATOM 802 C CA . SER A 1 101 ? 18.302 3.100 -6.851 1.00 98.06 101 SER A CA 1
ATOM 803 C C . SER A 1 101 ? 19.805 3.097 -7.145 1.00 98.06 101 SER A C 1
ATOM 805 O O . SER A 1 101 ? 20.343 4.065 -7.685 1.00 98.06 101 SER A O 1
ATOM 807 N N . ASN A 1 102 ? 20.490 1.986 -6.853 1.00 96.94 102 ASN A N 1
ATOM 808 C CA . ASN A 1 102 ? 21.916 1.837 -7.182 1.00 96.94 102 ASN A CA 1
ATOM 809 C C . ASN A 1 102 ? 22.201 1.839 -8.698 1.00 96.94 102 ASN A C 1
ATOM 811 O O . ASN A 1 102 ? 23.339 2.087 -9.091 1.00 96.94 102 ASN A O 1
ATOM 815 N N . ASP A 1 103 ? 21.187 1.592 -9.533 1.00 96.62 103 ASP A N 1
ATOM 816 C CA . ASP A 1 103 ? 21.291 1.597 -10.998 1.00 96.62 103 ASP A CA 1
ATOM 817 C C . ASP A 1 103 ? 20.872 2.956 -11.603 1.00 96.62 103 ASP A C 1
ATOM 819 O O . ASP A 1 103 ? 20.686 3.086 -12.813 1.00 96.62 103 ASP A O 1
ATOM 823 N N . GLY A 1 104 ? 20.728 3.983 -10.756 1.00 96.25 104 GLY A N 1
ATOM 824 C CA . GLY A 1 104 ? 20.222 5.309 -11.109 1.00 96.25 104 GLY A CA 1
ATOM 825 C C . GLY A 1 104 ? 18.713 5.460 -10.877 1.00 96.25 104 GLY A C 1
ATOM 826 O O . GLY A 1 104 ? 18.067 4.519 -10.399 1.00 96.25 104 GLY A O 1
ATOM 827 N N . PRO A 1 105 ? 18.136 6.634 -11.195 1.00 97.12 105 PRO A N 1
ATOM 828 C CA . PRO A 1 105 ? 16.706 6.888 -11.038 1.00 97.12 105 PRO A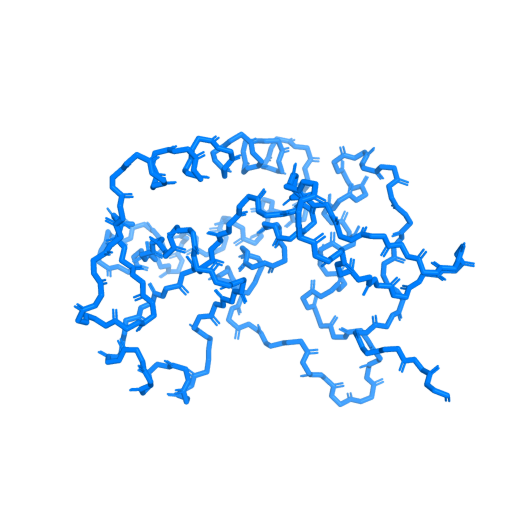 CA 1
ATOM 829 C C . PRO A 1 105 ? 15.866 5.871 -11.812 1.00 97.12 105 PRO A C 1
ATOM 831 O O . PRO A 1 105 ? 16.128 5.615 -12.987 1.00 97.12 105 PRO A O 1
ATOM 834 N N . GLN A 1 106 ? 14.857 5.306 -11.159 1.00 97.88 106 GLN A N 1
ATOM 835 C CA . GLN A 1 106 ? 13.902 4.374 -11.763 1.00 97.88 106 GLN A CA 1
ATOM 836 C C . GLN A 1 106 ? 12.497 4.937 -11.656 1.00 97.88 106 GLN A C 1
ATOM 838 O O . GLN A 1 106 ? 12.199 5.583 -10.659 1.00 97.88 106 GLN A O 1
ATOM 843 N N . GLN A 1 107 ? 11.647 4.669 -12.640 1.00 96.81 107 GLN A N 1
ATOM 844 C CA . GLN A 1 107 ? 10.237 5.042 -12.563 1.00 96.81 107 GLN A CA 1
ATOM 845 C C . GLN A 1 107 ? 9.502 4.137 -11.575 1.00 96.81 107 GLN A C 1
ATOM 847 O O . GLN A 1 107 ? 9.831 2.950 -11.453 1.00 96.81 107 GLN A O 1
ATOM 852 N N . PHE A 1 108 ? 8.527 4.700 -10.869 1.00 97.00 108 PHE A N 1
ATOM 853 C CA . PHE A 1 108 ? 7.528 3.889 -10.189 1.00 97.00 108 PHE A CA 1
ATOM 854 C C . PHE A 1 108 ? 6.700 3.111 -11.214 1.00 97.00 108 PHE A C 1
ATOM 856 O O . PHE A 1 108 ? 6.472 3.559 -12.333 1.00 97.00 108 PHE A O 1
ATOM 863 N N . ASP A 1 109 ? 6.327 1.896 -10.831 1.00 96.94 109 ASP A N 1
ATOM 864 C CA . ASP A 1 109 ? 5.378 1.071 -11.558 1.00 96.94 109 ASP A CA 1
ATOM 865 C C . ASP A 1 109 ? 4.205 0.767 -10.631 1.00 96.94 109 ASP A C 1
ATOM 867 O O . ASP A 1 109 ? 4.376 0.703 -9.409 1.00 96.94 109 ASP A O 1
ATOM 871 N N . THR A 1 110 ? 3.044 0.478 -11.216 1.00 97.31 110 THR A N 1
ATOM 872 C CA . THR A 1 110 ? 1.804 0.235 -10.471 1.00 97.31 110 THR A CA 1
ATOM 873 C C . THR A 1 110 ? 1.979 -0.813 -9.369 1.00 97.31 110 THR A C 1
ATOM 875 O O . THR A 1 110 ? 1.427 -0.665 -8.280 1.00 97.31 110 THR A O 1
ATOM 878 N N . THR A 1 111 ? 2.787 -1.859 -9.596 1.00 98.25 111 THR A N 1
ATOM 879 C CA . THR A 1 111 ? 3.042 -2.895 -8.582 1.00 98.25 111 THR A CA 1
ATOM 880 C C . THR A 1 111 ? 3.717 -2.309 -7.350 1.00 98.25 111 THR A C 1
ATOM 882 O O . THR A 1 111 ? 3.294 -2.579 -6.225 1.00 98.25 111 THR A O 1
ATOM 885 N N . ARG A 1 112 ? 4.775 -1.512 -7.539 1.00 98.62 112 ARG A N 1
ATOM 886 C CA . ARG A 1 112 ? 5.484 -0.867 -6.434 1.00 98.62 112 ARG A CA 1
ATOM 887 C C . ARG A 1 112 ? 4.593 0.141 -5.722 1.00 98.62 112 ARG A C 1
ATOM 889 O O . ARG A 1 112 ? 4.564 0.095 -4.494 1.00 98.62 112 ARG A O 1
ATOM 896 N N . SER A 1 113 ? 3.891 0.996 -6.463 1.00 98.31 113 SER A N 1
ATOM 897 C CA . SER A 1 113 ? 3.017 2.036 -5.905 1.00 98.31 113 SER A CA 1
ATOM 898 C C . SER A 1 113 ? 1.915 1.412 -5.040 1.00 98.31 113 SER A C 1
ATOM 900 O O . SER A 1 113 ? 1.746 1.774 -3.878 1.00 98.31 113 SER A O 1
ATOM 902 N N . PHE A 1 114 ? 1.259 0.354 -5.531 1.00 98.69 114 PHE A N 1
ATOM 903 C CA . PHE A 1 114 ? 0.186 -0.324 -4.797 1.00 98.69 114 PHE A CA 1
ATOM 904 C C . PHE A 1 114 ? 0.708 -1.054 -3.559 1.00 98.69 114 PHE A C 1
ATOM 906 O O . PHE A 1 114 ? 0.096 -0.981 -2.495 1.00 98.69 114 PHE A O 1
ATOM 913 N N . ILE A 1 115 ? 1.835 -1.767 -3.667 1.00 98.81 115 ILE A N 1
ATOM 914 C CA . ILE A 1 115 ? 2.417 -2.458 -2.510 1.00 98.81 115 ILE A CA 1
ATOM 915 C C . ILE A 1 115 ? 2.859 -1.456 -1.441 1.00 98.81 115 ILE A C 1
ATOM 917 O O . ILE A 1 115 ? 2.683 -1.749 -0.262 1.00 98.81 115 ILE A O 1
ATOM 921 N N . HIS A 1 116 ? 3.387 -0.290 -1.822 1.00 98.81 116 HIS A N 1
ATOM 922 C CA . HIS A 1 116 ? 3.801 0.751 -0.878 1.00 98.81 116 HIS A CA 1
ATOM 923 C C . HIS A 1 116 ? 2.629 1.235 -0.016 1.00 98.81 116 HIS A C 1
ATOM 925 O O . HIS A 1 116 ? 2.687 1.129 1.210 1.00 98.81 116 HIS A O 1
ATOM 931 N N . GLU A 1 117 ? 1.525 1.633 -0.647 1.00 98.75 117 GLU A N 1
ATOM 932 C CA . GLU A 1 117 ? 0.320 2.085 0.062 1.00 98.75 117 GLU A CA 1
ATOM 933 C C . GLU A 1 117 ? -0.342 0.968 0.880 1.00 98.75 117 GLU A C 1
ATOM 935 O O . GLU A 1 117 ? -0.751 1.152 2.028 1.00 98.75 117 GLU A O 1
ATOM 940 N N . VAL A 1 118 ? -0.369 -0.258 0.355 1.00 98.81 118 VAL A N 1
ATOM 941 C CA . VAL A 1 118 ? -0.870 -1.406 1.120 1.00 98.81 118 VAL A CA 1
ATOM 942 C C . VAL A 1 118 ? -0.001 -1.669 2.354 1.00 98.81 118 VAL A C 1
ATOM 944 O O . VAL A 1 118 ? -0.530 -2.003 3.412 1.00 98.81 118 VAL A O 1
ATOM 947 N N . VAL A 1 119 ? 1.322 -1.515 2.273 1.00 98.88 119 VAL A N 1
ATOM 948 C CA . VAL A 1 119 ? 2.199 -1.696 3.439 1.00 98.88 119 VAL A CA 1
ATOM 949 C C . VAL A 1 119 ? 1.922 -0.634 4.504 1.00 98.88 119 VAL A C 1
ATOM 951 O O . VAL A 1 119 ? 1.885 -0.998 5.684 1.00 98.88 119 VAL A O 1
ATOM 954 N N . HIS A 1 120 ? 1.649 0.622 4.134 1.00 98.75 120 HIS A N 1
ATOM 955 C CA . HIS A 1 120 ? 1.143 1.622 5.083 1.00 98.75 120 HIS A CA 1
ATOM 956 C C . HIS A 1 120 ? -0.119 1.114 5.790 1.00 98.75 120 HIS A C 1
ATOM 958 O O . HIS A 1 120 ? -0.137 1.007 7.016 1.00 98.75 120 HIS A O 1
ATOM 964 N N . ALA A 1 121 ? -1.126 0.690 5.026 1.00 98.56 121 ALA A N 1
ATOM 965 C CA . ALA A 1 121 ? -2.417 0.260 5.563 1.00 98.56 121 ALA A CA 1
ATOM 966 C C . ALA A 1 121 ? -2.347 -0.982 6.471 1.00 98.56 121 ALA A C 1
ATOM 968 O O . ALA A 1 121 ? -3.151 -1.140 7.390 1.00 98.56 121 ALA A O 1
ATOM 969 N N . LEU A 1 122 ? -1.408 -1.896 6.205 1.00 98.69 122 LEU A N 1
ATOM 970 C CA . LEU A 1 122 ? -1.238 -3.125 6.986 1.00 98.69 122 LEU A CA 1
ATOM 971 C C . LEU A 1 122 ? -0.391 -2.929 8.250 1.00 98.69 122 LEU A C 1
ATOM 973 O O . LEU A 1 122 ? -0.427 -3.785 9.136 1.00 98.69 122 LEU A O 1
ATOM 977 N N . THR A 1 123 ? 0.412 -1.865 8.318 1.00 98.50 123 THR A N 1
ATOM 978 C CA . THR A 1 123 ? 1.393 -1.672 9.399 1.00 98.50 123 THR A CA 1
ATOM 979 C C . THR A 1 123 ? 1.157 -0.427 10.242 1.00 98.50 123 THR A C 1
ATOM 981 O O . THR A 1 123 ? 1.692 -0.362 11.348 1.00 98.50 123 THR A O 1
ATOM 984 N N . HIS A 1 124 ? 0.383 0.540 9.741 1.00 98.00 124 HIS A N 1
ATOM 985 C CA . HIS A 1 124 ? 0.218 1.881 10.316 1.00 98.00 124 HIS A CA 1
ATOM 986 C C . HIS A 1 124 ? 1.545 2.626 10.525 1.00 98.00 124 HIS A C 1
ATOM 988 O O . HIS A 1 124 ? 1.648 3.523 11.360 1.00 98.00 124 HIS A O 1
ATOM 994 N N . LEU A 1 125 ? 2.594 2.235 9.796 1.00 98.06 125 LEU A N 1
ATOM 995 C CA . LEU A 1 125 ? 3.896 2.894 9.835 1.00 98.06 125 LEU A CA 1
ATOM 996 C C . LEU A 1 125 ? 3.957 3.999 8.785 1.00 98.06 125 LEU A C 1
ATOM 998 O O . LEU A 1 125 ? 3.363 3.886 7.717 1.00 98.06 125 LEU A O 1
ATOM 1002 N N . GLN A 1 126 ? 4.734 5.039 9.075 1.00 97.06 126 GLN A N 1
ATOM 1003 C CA . GLN A 1 126 ? 5.097 6.077 8.112 1.00 97.06 126 GLN A CA 1
ATOM 1004 C C . GLN A 1 126 ? 6.426 5.744 7.422 1.00 97.06 126 GLN A C 1
ATOM 1006 O O . GLN A 1 126 ? 7.214 4.934 7.918 1.00 97.06 126 GLN A O 1
ATOM 1011 N N . ASP A 1 127 ? 6.714 6.429 6.315 1.00 95.88 127 ASP A N 1
ATOM 1012 C CA . ASP A 1 127 ? 8.023 6.358 5.655 1.00 95.88 127 ASP A CA 1
ATOM 1013 C C . ASP A 1 127 ? 9.133 7.015 6.473 1.00 95.88 127 ASP A C 1
ATOM 1015 O O . ASP A 1 127 ? 10.281 6.581 6.455 1.00 95.88 127 ASP A O 1
ATOM 1019 N N . LYS A 1 128 ? 8.821 8.086 7.202 1.00 91.75 128 LYS A N 1
ATOM 1020 C CA . LYS A 1 128 ? 9.841 8.830 7.930 1.00 91.75 128 LYS A CA 1
ATOM 1021 C C . LYS A 1 128 ? 10.337 8.029 9.132 1.00 91.75 128 LYS A C 1
ATOM 1023 O O . LYS A 1 128 ? 9.596 7.784 10.079 1.00 91.75 128 LYS A O 1
ATOM 1028 N N . GLU A 1 129 ? 11.625 7.708 9.133 1.00 94.62 129 GLU A N 1
ATOM 1029 C CA . GLU A 1 129 ? 12.308 7.079 10.259 1.00 94.62 129 GLU A CA 1
ATOM 1030 C C . GLU A 1 129 ? 13.623 7.812 10.539 1.00 94.62 129 GLU A C 1
ATOM 1032 O O . GLU A 1 129 ? 14.497 7.931 9.677 1.00 94.62 129 GLU A O 1
ATOM 1037 N N . ASP A 1 130 ? 13.781 8.310 11.767 1.00 92.31 130 ASP A N 1
ATOM 1038 C CA . ASP A 1 130 ? 15.025 8.952 12.180 1.00 92.31 130 ASP A CA 1
ATOM 1039 C C . ASP A 1 130 ? 16.194 7.973 12.015 1.00 92.31 130 ASP A C 1
ATOM 1041 O O . ASP A 1 130 ? 16.137 6.830 12.463 1.00 92.31 130 ASP A O 1
ATOM 1045 N N . SER A 1 131 ? 17.291 8.434 11.407 1.00 93.25 131 SER A N 1
ATOM 1046 C CA . SER A 1 131 ? 18.512 7.658 11.126 1.00 93.25 131 SER A CA 1
ATOM 1047 C C . SER A 1 131 ? 18.407 6.527 10.089 1.00 93.25 131 SER A C 1
ATOM 1049 O O . SER A 1 131 ? 19.408 5.845 9.858 1.00 93.25 131 SER A O 1
ATOM 1051 N N . ASN A 1 132 ? 17.274 6.380 9.392 1.00 95.94 132 ASN A N 1
ATOM 1052 C CA . ASN A 1 132 ? 17.140 5.479 8.246 1.00 95.94 132 ASN A CA 1
ATOM 1053 C C . ASN A 1 132 ? 16.780 6.271 6.971 1.00 95.94 132 ASN A C 1
ATOM 1055 O O . ASN A 1 132 ? 15.762 6.955 6.950 1.00 95.94 132 ASN A O 1
ATOM 1059 N N . PRO A 1 133 ? 17.573 6.188 5.884 1.00 96.25 133 PRO A N 1
ATOM 1060 C CA . PRO A 1 133 ? 17.292 6.937 4.656 1.00 96.25 133 PRO A CA 1
ATOM 1061 C C . PRO A 1 133 ? 16.089 6.408 3.857 1.00 96.25 133 PRO A C 1
ATOM 1063 O O . PRO A 1 133 ? 15.643 7.083 2.936 1.00 96.25 133 PRO A O 1
ATOM 1066 N N . ARG A 1 134 ? 15.599 5.195 4.143 1.00 97.62 134 ARG A N 1
ATOM 1067 C CA . ARG A 1 134 ? 14.474 4.558 3.436 1.00 97.62 134 ARG A CA 1
ATOM 1068 C C . ARG A 1 134 ? 13.179 4.604 4.224 1.00 97.62 134 ARG A C 1
ATOM 1070 O O . ARG A 1 134 ? 12.135 4.823 3.628 1.00 97.62 134 ARG A O 1
ATOM 1077 N N . GLY A 1 135 ? 13.268 4.319 5.518 1.00 98.06 135 GLY A N 1
ATOM 1078 C CA . GLY A 1 135 ? 12.102 4.019 6.334 1.00 98.06 135 GLY A CA 1
ATOM 1079 C C . GLY A 1 135 ? 11.597 2.582 6.210 1.00 98.06 135 GLY A C 1
ATOM 1080 O O . GLY A 1 135 ? 11.965 1.850 5.282 1.00 98.06 135 GLY A O 1
ATOM 1081 N N . PRO A 1 136 ? 10.730 2.159 7.145 1.00 98.31 136 PRO A N 1
ATOM 1082 C CA . PRO A 1 136 ? 10.285 0.774 7.251 1.00 98.31 136 PRO A CA 1
ATOM 1083 C C . PRO A 1 136 ? 9.398 0.339 6.081 1.00 98.31 136 PRO A C 1
ATOM 1085 O O . PRO A 1 136 ? 9.502 -0.801 5.627 1.00 98.31 136 PRO A O 1
ATOM 1088 N N . VAL A 1 137 ? 8.545 1.231 5.572 1.00 98.69 137 VAL A N 1
ATOM 1089 C CA . VAL A 1 137 ? 7.597 0.914 4.493 1.00 98.69 137 VAL A CA 1
ATOM 1090 C C . VAL A 1 137 ? 8.346 0.630 3.196 1.00 98.69 137 VAL A C 1
ATOM 1092 O O . VAL A 1 137 ? 8.172 -0.439 2.614 1.00 98.69 137 VAL A O 1
ATOM 1095 N N . VAL A 1 138 ? 9.289 1.496 2.811 1.00 98.56 138 VAL A N 1
ATOM 1096 C CA . VAL A 1 138 ? 10.174 1.260 1.658 1.00 98.56 138 VAL A CA 1
ATOM 1097 C C . VAL A 1 138 ? 10.946 -0.058 1.783 1.00 98.56 138 VAL A C 1
ATOM 1099 O O . VAL A 1 138 ? 11.090 -0.790 0.797 1.00 98.56 138 VAL A O 1
ATOM 1102 N N . GLU A 1 139 ? 11.458 -0.388 2.973 1.00 98.69 139 GLU A N 1
ATOM 1103 C CA . GLU A 1 139 ? 12.180 -1.646 3.188 1.00 98.69 139 GLU A CA 1
ATOM 1104 C C . GLU A 1 139 ? 11.279 -2.874 3.022 1.00 98.69 139 GLU A C 1
ATOM 1106 O O . GLU A 1 139 ? 11.662 -3.812 2.313 1.00 98.69 139 GLU A O 1
ATOM 1111 N N . TYR A 1 140 ? 10.071 -2.855 3.592 1.00 98.88 140 TYR A N 1
ATOM 1112 C CA . TYR A 1 140 ? 9.089 -3.916 3.376 1.00 98.88 140 TYR A CA 1
ATOM 1113 C C . TYR A 1 140 ? 8.720 -4.047 1.900 1.00 98.88 140 TYR A C 1
ATOM 1115 O O . TYR A 1 140 ? 8.787 -5.155 1.366 1.00 98.88 140 TYR A O 1
ATOM 1123 N N . THR A 1 141 ? 8.420 -2.939 1.223 1.00 98.88 141 THR A N 1
ATOM 1124 C CA . THR A 1 141 ? 8.100 -2.914 -0.210 1.00 98.88 141 THR A CA 1
ATOM 1125 C C . THR A 1 141 ? 9.219 -3.541 -1.039 1.00 98.88 141 THR A C 1
ATOM 1127 O O . THR A 1 141 ? 8.967 -4.403 -1.879 1.00 98.88 141 THR A O 1
ATOM 1130 N N . ASN A 1 142 ? 10.482 -3.200 -0.769 1.00 98.81 142 ASN A N 1
ATOM 1131 C CA . ASN A 1 142 ? 11.621 -3.798 -1.468 1.00 98.81 142 ASN A CA 1
ATOM 1132 C C . ASN A 1 142 ? 11.718 -5.317 -1.263 1.00 98.81 142 ASN A C 1
ATOM 1134 O O . ASN A 1 142 ? 11.977 -6.044 -2.225 1.00 98.81 142 ASN A O 1
ATOM 1138 N N . ILE A 1 143 ? 11.532 -5.801 -0.031 1.00 98.88 143 ILE A N 1
ATOM 1139 C CA . ILE A 1 143 ? 11.573 -7.237 0.278 1.00 98.88 143 ILE A CA 1
ATOM 1140 C C . ILE A 1 143 ? 10.425 -7.961 -0.430 1.00 98.88 143 ILE A C 1
ATOM 1142 O O . ILE A 1 143 ? 10.664 -8.963 -1.101 1.00 98.88 143 ILE A O 1
ATOM 1146 N N . ILE A 1 144 ? 9.203 -7.436 -0.323 1.00 98.88 144 ILE A N 1
ATOM 1147 C CA . ILE A 1 144 ? 7.995 -8.022 -0.915 1.00 98.88 144 ILE A CA 1
ATOM 1148 C C . ILE A 1 144 ? 8.148 -8.132 -2.432 1.00 98.88 144 ILE A C 1
ATOM 1150 O O . ILE A 1 144 ? 8.009 -9.224 -2.981 1.00 98.88 144 ILE A O 1
ATOM 1154 N N . LEU A 1 145 ? 8.540 -7.045 -3.102 1.00 98.81 145 LEU A N 1
ATOM 1155 C CA . LEU A 1 145 ? 8.747 -7.044 -4.550 1.00 98.81 145 LEU A CA 1
ATOM 1156 C C . LEU A 1 145 ? 9.839 -8.035 -4.974 1.00 98.81 145 LEU A C 1
ATOM 1158 O O . LEU A 1 145 ? 9.695 -8.716 -5.988 1.00 98.81 145 LEU A O 1
ATOM 1162 N N . LYS A 1 146 ? 10.921 -8.185 -4.197 1.00 98.69 146 LYS A N 1
ATOM 1163 C CA . LYS A 1 146 ? 11.954 -9.188 -4.504 1.00 98.69 146 LYS A CA 1
ATOM 1164 C C . LYS A 1 146 ? 11.466 -10.619 -4.313 1.00 98.69 146 LYS A C 1
ATOM 1166 O O . LYS A 1 146 ? 11.801 -11.471 -5.132 1.00 98.69 146 LYS A O 1
ATOM 1171 N N . GLU A 1 147 ? 10.665 -10.885 -3.287 1.00 98.81 147 GLU A N 1
ATOM 1172 C CA . GLU A 1 147 ? 10.040 -12.196 -3.084 1.00 98.81 147 GLU A CA 1
ATOM 1173 C C . GLU A 1 147 ? 9.018 -12.532 -4.189 1.00 98.81 147 GLU A C 1
ATOM 1175 O O . GLU A 1 147 ? 8.906 -13.695 -4.566 1.00 98.81 147 GLU A O 1
ATOM 1180 N N . MET A 1 148 ? 8.349 -11.528 -4.769 1.00 98.62 148 MET A N 1
ATOM 1181 C CA . MET A 1 148 ? 7.476 -11.660 -5.952 1.00 98.62 148 MET A CA 1
ATOM 1182 C C . MET A 1 148 ? 8.244 -11.814 -7.280 1.00 98.62 148 MET A C 1
ATOM 1184 O O . MET A 1 148 ? 7.638 -11.898 -8.343 1.00 98.62 148 MET A O 1
ATOM 1188 N N . GLY A 1 149 ? 9.582 -11.810 -7.260 1.00 98.38 149 GLY A N 1
ATOM 1189 C CA . GLY A 1 149 ? 10.395 -11.898 -8.476 1.00 98.38 149 GLY A CA 1
ATOM 1190 C C . GLY A 1 149 ? 10.429 -10.615 -9.315 1.00 98.38 149 GLY A C 1
ATOM 1191 O O . GLY A 1 149 ? 10.847 -10.659 -10.472 1.00 98.38 149 GLY A O 1
ATOM 1192 N N . HIS A 1 150 ? 10.036 -9.470 -8.747 1.00 98.00 150 HIS A N 1
ATOM 1193 C CA . HIS A 1 150 ? 10.025 -8.189 -9.447 1.00 98.00 150 HIS A CA 1
ATOM 1194 C C . HIS A 1 150 ? 11.443 -7.747 -9.848 1.00 98.00 150 HIS A C 1
ATOM 1196 O O . HIS A 1 150 ? 12.388 -7.729 -9.039 1.00 98.00 150 HIS A O 1
ATOM 1202 N N . THR A 1 151 ? 11.604 -7.364 -11.116 1.00 97.25 151 THR A N 1
ATOM 1203 C CA . THR A 1 151 ? 12.919 -7.080 -11.707 1.00 97.25 151 THR A CA 1
ATOM 1204 C C . THR A 1 151 ? 13.466 -5.709 -11.337 1.00 97.25 151 THR A C 1
ATOM 1206 O O . THR A 1 151 ? 14.686 -5.550 -11.341 1.00 97.25 151 THR A O 1
ATOM 1209 N N . SER A 1 152 ? 12.612 -4.744 -10.971 1.00 96.38 152 SER A N 1
ATOM 1210 C CA . SER A 1 152 ? 13.064 -3.386 -10.636 1.00 96.38 152 SER A CA 1
ATOM 1211 C C . SER A 1 152 ? 14.072 -3.392 -9.474 1.00 96.38 152 SER A C 1
ATOM 1213 O O . SER A 1 152 ? 13.967 -4.219 -8.551 1.00 96.38 152 SER A O 1
ATOM 1215 N N . PRO A 1 153 ? 15.110 -2.538 -9.506 1.00 97.81 153 PRO A N 1
ATOM 1216 C CA . PRO A 1 153 ? 16.102 -2.507 -8.441 1.00 97.81 153 PRO A CA 1
ATOM 1217 C C . PRO A 1 153 ? 15.477 -1.949 -7.148 1.00 97.81 153 PRO A C 1
ATOM 1219 O O . PRO A 1 153 ? 14.510 -1.185 -7.212 1.00 97.81 153 PRO A O 1
ATOM 1222 N N . PRO A 1 154 ? 15.979 -2.329 -5.960 1.00 98.31 154 PRO A N 1
ATOM 1223 C CA . PRO A 1 154 ? 15.469 -1.807 -4.692 1.00 98.31 154 PRO A CA 1
ATOM 1224 C C . PRO A 1 154 ? 15.598 -0.280 -4.591 1.00 98.31 154 PRO A C 1
ATOM 1226 O O . PRO A 1 154 ? 16.602 0.285 -5.030 1.00 98.31 154 PRO A O 1
ATOM 1229 N N . ARG A 1 155 ? 14.617 0.368 -3.954 1.00 98.31 155 ARG A N 1
ATOM 1230 C CA . ARG A 1 155 ? 14.662 1.793 -3.598 1.00 98.31 155 ARG A CA 1
ATOM 1231 C C . ARG A 1 155 ? 15.616 1.997 -2.424 1.00 98.31 155 ARG A C 1
ATOM 1233 O O . ARG A 1 155 ? 15.402 1.410 -1.362 1.00 98.31 155 ARG A O 1
ATOM 1240 N N . ILE A 1 156 ? 16.683 2.771 -2.613 1.00 97.56 156 ILE A N 1
ATOM 1241 C CA . ILE A 1 156 ? 17.773 2.893 -1.627 1.00 97.56 156 ILE A CA 1
ATOM 1242 C C . ILE A 1 156 ? 17.606 4.063 -0.655 1.00 97.56 156 ILE A C 1
ATOM 1244 O O . ILE A 1 156 ? 18.209 4.015 0.420 1.00 97.56 156 ILE A O 1
ATOM 1248 N N . ALA A 1 157 ? 16.762 5.036 -1.003 1.00 96.12 157 ALA A N 1
ATOM 1249 C CA . ALA A 1 157 ? 16.372 6.174 -0.178 1.00 96.12 157 ALA A CA 1
ATOM 1250 C C . ALA A 1 157 ? 14.918 6.585 -0.480 1.00 96.12 157 ALA A C 1
ATOM 1252 O O . ALA A 1 157 ? 14.411 6.338 -1.581 1.00 96.12 157 ALA A O 1
ATOM 1253 N N . TYR A 1 158 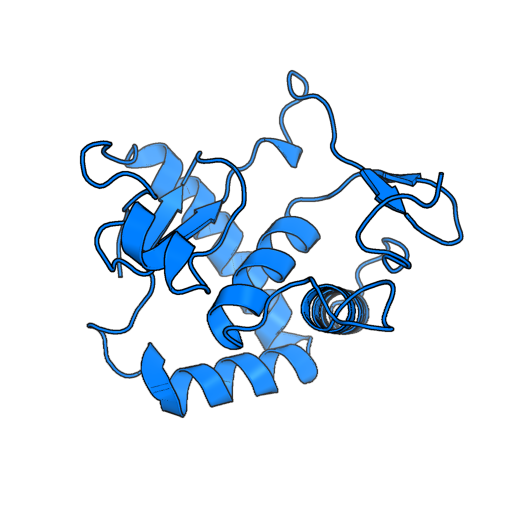? 14.237 7.166 0.507 1.00 93.62 158 TYR A N 1
ATOM 1254 C CA . TYR A 1 158 ? 12.895 7.714 0.338 1.00 93.62 158 TYR A CA 1
ATOM 1255 C C . TYR A 1 158 ? 12.955 8.994 -0.504 1.00 93.62 158 TYR A C 1
ATOM 1257 O O . TYR A 1 158 ? 12.411 9.037 -1.604 1.00 93.62 158 TYR A O 1
ATOM 1265 N N . GLU A 1 159 ? 13.702 9.996 -0.059 1.00 92.69 159 GLU A N 1
ATOM 1266 C CA . GLU A 1 159 ? 13.965 11.204 -0.847 1.00 92.69 159 GLU A CA 1
ATOM 1267 C C . GLU A 1 159 ? 15.248 11.050 -1.669 1.00 92.69 159 GLU A C 1
ATOM 1269 O O . GLU A 1 159 ? 16.173 10.350 -1.254 1.00 92.69 159 GLU A O 1
ATOM 1274 N N . PHE A 1 160 ? 15.322 11.726 -2.819 1.00 87.19 160 PHE A N 1
ATOM 1275 C CA . PHE A 1 160 ? 16.572 11.820 -3.570 1.00 87.19 160 PHE A CA 1
ATOM 1276 C C . PHE A 1 160 ? 17.619 12.587 -2.764 1.00 87.19 160 PHE A C 1
ATOM 1278 O O . PHE A 1 160 ? 17.388 13.713 -2.316 1.00 87.19 160 PHE A O 1
ATOM 1285 N N . SER A 1 161 ? 18.800 11.992 -2.635 1.00 77.75 161 SER A N 1
ATOM 1286 C CA . SER A 1 161 ? 19.958 12.665 -2.052 1.00 77.75 161 SER A CA 1
ATOM 1287 C C . SER A 1 161 ? 20.459 13.755 -3.013 1.00 77.75 161 SER A C 1
ATOM 1289 O O . SER A 1 161 ? 21.011 13.439 -4.067 1.00 77.75 161 SER A O 1
ATOM 1291 N N . ASN A 1 162 ? 20.242 15.031 -2.674 1.00 56.62 162 ASN A N 1
ATOM 1292 C CA . ASN A 1 162 ? 20.805 16.179 -3.409 1.00 56.62 162 ASN A CA 1
ATOM 1293 C C . ASN A 1 162 ? 22.327 16.304 -3.244 1.00 56.62 162 ASN A C 1
ATOM 1295 O O . ASN A 1 162 ? 22.826 16.088 -2.114 1.00 56.62 162 ASN A O 1
#

Organism: NCBI:txid440524

Foldseek 3Di:
DEADALANVDGADPVLRVVQVVVLVVLLVLLCVQPPLSVVLVVQLCVVAVVDVVRDEHEHGPDDADWQLDPVSCVSSVNGTYGYAYQCLPPPPDDFDWFQFPVGTDTDDRSLSSQLSVLCVSPSFDQDDPPAQGRDSLVSSQRSCVSSVNPDGRRRGPDDDD

pLDDT: mean 95.85, std 5.12, range [56.62, 98.88]

Sequence (162 aa):
SGPGGMDPDIEIDDDTYDECREVLSRILEDAYTQSGTFRRLMNYAYDQELHDVEQRWLLGAGENFGTTVTDEDLESSEGRKVIALNLDDTDDDSIPEYYESNDGPQQFDTTRSFIHEVVHALTHLQDKEDSNPRGPVVEYTNIILKEMGHTSPPRIAYEFSN

Radius of gyration: 15.44 Å; chains: 1; bounding box: 40×32×36 Å

InterPro domains:
  IPR010777 PipA [PF07108] (1-158)